Protein AF-A0A1V4J7F7-F1 (afdb_monomer_lite)

Structure (mmCIF, N/CA/C/O backbone):
data_AF-A0A1V4J7F7-F1
#
_entry.id   AF-A0A1V4J7F7-F1
#
loop_
_atom_site.group_PDB
_atom_site.id
_atom_site.type_symbol
_atom_site.label_atom_id
_atom_site.label_alt_id
_atom_site.label_comp_id
_atom_site.label_asym_id
_atom_site.label_entity_id
_atom_site.label_seq_id
_atom_site.pdbx_PDB_ins_code
_atom_site.Cartn_x
_atom_site.Cartn_y
_atom_site.Cartn_z
_atom_site.occupancy
_atom_site.B_iso_or_equiv
_atom_site.auth_seq_id
_atom_site.auth_comp_id
_atom_site.auth_asym_id
_atom_site.auth_atom_id
_atom_site.pdbx_PDB_model_num
ATOM 1 N N . MET A 1 1 ? -17.385 -3.209 25.968 1.00 53.00 1 MET A N 1
ATOM 2 C CA . MET A 1 1 ? -16.457 -2.944 24.840 1.00 53.00 1 MET A CA 1
ATOM 3 C C . MET A 1 1 ? -16.300 -4.096 23.829 1.00 53.00 1 MET A C 1
ATOM 5 O O . MET A 1 1 ? -15.814 -3.827 22.740 1.00 53.00 1 MET A O 1
ATOM 9 N N . MET A 1 2 ? -16.755 -5.338 24.084 1.00 58.56 2 MET A N 1
ATOM 10 C CA . MET A 1 2 ? -16.650 -6.445 23.099 1.00 58.56 2 MET A CA 1
ATOM 11 C C . MET A 1 2 ? -17.451 -6.242 21.793 1.00 58.56 2 MET A C 1
ATOM 13 O O . MET A 1 2 ? -17.117 -6.855 20.782 1.00 58.56 2 MET A O 1
ATOM 17 N N . GLY A 1 3 ? -18.472 -5.378 21.771 1.00 75.06 3 GLY A N 1
ATOM 18 C CA . GLY A 1 3 ? -19.342 -5.191 20.600 1.00 75.06 3 GLY A CA 1
ATOM 19 C C . GLY A 1 3 ? -18.644 -4.592 19.373 1.00 75.06 3 GLY A C 1
ATOM 20 O O . GLY A 1 3 ? -18.827 -5.098 18.270 1.00 75.06 3 GLY A O 1
ATOM 21 N N . LEU A 1 4 ? -17.793 -3.573 19.553 1.00 75.44 4 LEU A N 1
ATOM 22 C CA . LEU A 1 4 ? -17.134 -2.888 18.431 1.00 75.44 4 LEU A CA 1
ATOM 23 C C . LEU A 1 4 ? -16.102 -3.784 17.740 1.00 75.44 4 LEU A C 1
ATOM 25 O O . LEU A 1 4 ? -16.135 -3.930 16.524 1.00 75.44 4 LEU A O 1
ATOM 29 N N . ALA A 1 5 ? -15.220 -4.432 18.504 1.00 77.62 5 ALA A N 1
ATOM 30 C CA . ALA A 1 5 ? -14.227 -5.351 17.945 1.00 77.62 5 ALA A CA 1
ATOM 31 C C . ALA A 1 5 ? -14.888 -6.529 17.204 1.00 77.62 5 ALA A C 1
ATOM 33 O O . ALA A 1 5 ? -14.425 -6.938 16.139 1.00 77.62 5 ALA A O 1
ATOM 34 N N . THR A 1 6 ? -16.005 -7.038 17.733 1.00 82.31 6 THR A N 1
ATOM 35 C CA . THR A 1 6 ? -16.780 -8.111 17.093 1.00 82.31 6 THR A CA 1
ATOM 36 C C . THR A 1 6 ? -17.447 -7.629 15.803 1.00 82.31 6 THR A C 1
ATOM 38 O O . THR A 1 6 ? -17.416 -8.341 14.800 1.00 82.31 6 THR A O 1
ATOM 41 N N . GLU A 1 7 ? -17.979 -6.404 15.779 1.00 82.44 7 GLU A N 1
ATOM 42 C CA . GLU A 1 7 ? -18.573 -5.810 14.576 1.00 82.44 7 GLU A CA 1
ATOM 43 C C . GLU A 1 7 ? -17.525 -5.514 13.494 1.00 82.44 7 GLU A C 1
ATOM 45 O O . GLU A 1 7 ? -17.739 -5.839 12.325 1.00 82.44 7 GLU A O 1
ATOM 50 N N . LEU A 1 8 ? -16.360 -4.982 13.873 1.00 81.31 8 LEU A N 1
ATOM 51 C CA . LEU A 1 8 ? -15.231 -4.796 12.958 1.00 81.31 8 LEU A CA 1
ATOM 52 C C . LEU A 1 8 ? -14.786 -6.135 12.367 1.00 81.31 8 LEU A C 1
ATOM 54 O O . LEU A 1 8 ? -14.637 -6.254 11.152 1.00 81.31 8 LEU A O 1
ATOM 58 N N . ARG A 1 9 ? -14.663 -7.178 13.198 1.00 82.81 9 ARG A N 1
ATOM 59 C CA . ARG A 1 9 ? -14.323 -8.530 12.739 1.00 82.81 9 ARG A CA 1
ATOM 60 C C . ARG A 1 9 ? -15.380 -9.099 11.791 1.00 82.81 9 ARG A C 1
ATOM 62 O O . ARG A 1 9 ? -15.023 -9.710 10.786 1.00 82.81 9 ARG A O 1
ATOM 69 N N . ARG A 1 10 ? -16.669 -8.869 12.063 1.00 85.75 10 ARG A N 1
ATOM 70 C CA . ARG A 1 10 ? -17.777 -9.270 11.181 1.00 85.75 10 ARG A CA 1
ATOM 71 C C . ARG A 1 10 ? -17.683 -8.583 9.819 1.00 85.75 10 ARG A C 1
ATOM 73 O O . ARG A 1 10 ? -17.833 -9.247 8.798 1.00 85.75 10 ARG A O 1
ATOM 80 N N . ARG A 1 11 ? -17.409 -7.276 9.791 1.00 83.62 11 ARG A N 1
ATOM 81 C CA . ARG A 1 11 ? -17.262 -6.494 8.551 1.00 83.62 11 ARG A CA 1
ATOM 82 C C . ARG A 1 11 ? -16.020 -6.891 7.764 1.00 83.62 11 ARG A C 1
ATOM 84 O O . ARG A 1 11 ? -16.126 -7.120 6.565 1.00 83.62 11 ARG A O 1
ATOM 91 N N . MET A 1 12 ? -14.889 -7.091 8.438 1.00 83.19 12 MET A N 1
ATOM 92 C CA . MET A 1 12 ? -13.692 -7.666 7.819 1.00 83.19 12 MET A CA 1
ATOM 93 C C . MET A 1 12 ? -13.965 -9.056 7.231 1.00 83.19 12 MET A C 1
ATOM 95 O O . MET A 1 12 ? -13.460 -9.380 6.162 1.00 83.19 12 MET A O 1
ATOM 99 N N . GLY A 1 13 ? -14.804 -9.865 7.886 1.00 82.69 13 GLY A N 1
ATOM 100 C CA . GLY A 1 13 ? -15.218 -11.177 7.386 1.00 82.69 13 GLY A CA 1
ATOM 101 C C . GLY A 1 13 ? -16.012 -11.136 6.075 1.00 82.69 13 GLY A C 1
ATOM 102 O O . GLY A 1 13 ? -16.023 -12.131 5.357 1.00 82.69 13 GLY A O 1
ATOM 103 N N . ARG A 1 14 ? -16.636 -9.997 5.744 1.00 84.94 14 ARG A N 1
ATOM 104 C CA . ARG A 1 14 ? -17.361 -9.779 4.479 1.00 84.94 14 ARG A CA 1
ATOM 105 C C . ARG A 1 14 ? -16.461 -9.321 3.336 1.00 84.94 14 ARG A C 1
ATOM 107 O O . ARG A 1 14 ? -16.917 -9.286 2.198 1.00 84.94 14 ARG A O 1
ATOM 114 N N . VAL A 1 15 ? -15.215 -8.944 3.623 1.00 83.56 15 VAL A N 1
ATOM 115 C CA . VAL A 1 15 ? -14.260 -8.579 2.578 1.00 83.56 15 VAL A CA 1
ATOM 116 C C . VAL A 1 15 ? -13.953 -9.829 1.765 1.00 83.56 15 VAL A C 1
ATOM 118 O O . VAL A 1 15 ? -13.462 -10.828 2.299 1.00 83.56 15 VAL A O 1
ATOM 121 N N . ASP A 1 16 ? -14.228 -9.765 0.465 1.00 86.44 16 ASP A N 1
ATOM 122 C CA . ASP A 1 16 ? -13.858 -10.818 -0.470 1.00 86.44 16 ASP A CA 1
ATOM 123 C C . ASP A 1 16 ? -12.334 -10.830 -0.651 1.00 86.44 16 ASP A C 1
ATOM 125 O O . ASP A 1 16 ? -11.747 -10.143 -1.492 1.00 86.44 16 ASP A O 1
ATOM 129 N N . ARG A 1 17 ? -11.693 -11.641 0.192 1.00 86.19 17 ARG A N 1
ATOM 130 C CA . ARG A 1 17 ? -10.247 -11.859 0.201 1.00 86.19 17 ARG A CA 1
ATOM 131 C C . ARG A 1 17 ? -9.743 -12.410 -1.132 1.00 86.19 17 ARG A C 1
ATOM 133 O O . ARG A 1 17 ? -8.614 -12.110 -1.507 1.00 86.19 17 ARG A O 1
ATOM 140 N N . HIS A 1 18 ? -10.558 -13.186 -1.848 1.00 87.62 18 HIS A N 1
ATOM 141 C CA . HIS A 1 18 ? -10.165 -13.7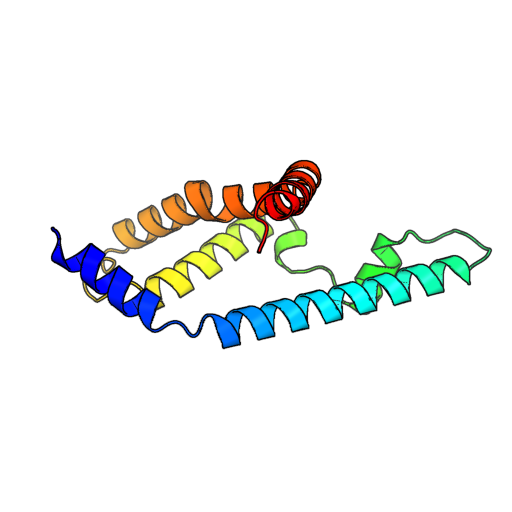81 -3.120 1.00 87.62 18 HIS A CA 1
ATOM 142 C C . HIS A 1 18 ? -10.153 -12.734 -4.236 1.00 87.62 18 HIS A C 1
ATOM 144 O O . HIS A 1 18 ? -9.163 -12.614 -4.958 1.00 87.62 18 HIS A O 1
ATOM 150 N N . SER A 1 19 ? -11.203 -11.915 -4.332 1.00 89.31 19 SER A N 1
ATOM 151 C CA . SER A 1 19 ? -11.255 -10.788 -5.272 1.00 89.31 19 SER A CA 1
ATOM 152 C C . SER A 1 19 ? -10.132 -9.782 -5.011 1.00 89.31 19 SER A C 1
ATOM 154 O O . SER A 1 19 ? -9.466 -9.342 -5.953 1.00 89.31 19 SER A O 1
ATOM 156 N N . LEU A 1 20 ? -9.850 -9.479 -3.738 1.00 85.69 20 LEU A N 1
ATOM 157 C CA . LEU A 1 20 ? -8.724 -8.625 -3.363 1.00 85.69 20 LEU A CA 1
ATOM 158 C C . LEU A 1 20 ? -7.385 -9.229 -3.807 1.00 85.69 20 LEU A C 1
ATOM 160 O O . LEU A 1 20 ? -6.611 -8.556 -4.485 1.00 85.69 20 LEU A O 1
ATOM 164 N N . ALA A 1 21 ? -7.130 -10.502 -3.488 1.00 87.75 21 ALA A N 1
ATOM 165 C CA . ALA A 1 21 ? -5.902 -11.186 -3.889 1.00 87.75 21 ALA A CA 1
ATOM 166 C C . ALA A 1 21 ? -5.734 -11.213 -5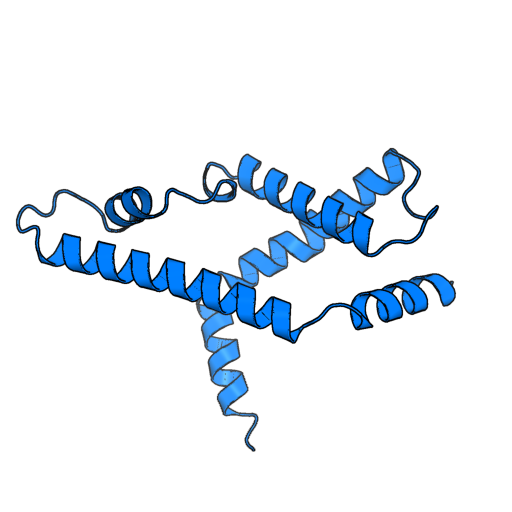.414 1.00 87.75 21 ALA A C 1
ATOM 168 O O . ALA A 1 21 ? -4.658 -10.908 -5.920 1.00 87.75 21 ALA A O 1
ATOM 169 N N . ARG A 1 22 ? -6.806 -11.500 -6.162 1.00 92.75 22 ARG A N 1
ATOM 170 C CA . ARG A 1 22 ? -6.786 -11.492 -7.629 1.00 92.75 22 ARG A CA 1
ATOM 171 C C . ARG A 1 22 ? -6.430 -10.114 -8.185 1.00 92.75 22 ARG A C 1
ATOM 173 O O . ARG A 1 22 ? -5.593 -10.024 -9.077 1.00 92.75 22 ARG A O 1
ATOM 180 N N . ARG A 1 23 ? -7.032 -9.042 -7.660 1.00 91.31 23 ARG A N 1
ATOM 181 C CA . ARG A 1 23 ? -6.722 -7.662 -8.075 1.00 91.31 23 ARG A CA 1
ATOM 182 C C . ARG A 1 23 ? -5.272 -7.291 -7.775 1.00 91.31 23 ARG A C 1
ATOM 184 O O . ARG A 1 23 ? -4.625 -6.691 -8.627 1.00 91.31 23 ARG A O 1
ATOM 191 N N . LEU A 1 24 ? -4.757 -7.688 -6.610 1.00 87.12 24 LEU A N 1
ATOM 192 C CA . LEU A 1 24 ? -3.353 -7.477 -6.249 1.00 87.12 24 LEU A CA 1
ATOM 193 C C . LEU A 1 24 ? -2.409 -8.227 -7.195 1.00 87.12 24 LEU A C 1
ATOM 195 O O . LEU A 1 24 ? -1.452 -7.638 -7.682 1.00 87.12 24 LEU A O 1
ATOM 199 N N . LEU A 1 25 ? -2.699 -9.490 -7.514 1.00 89.69 25 LEU A N 1
ATOM 200 C CA . LEU A 1 25 ? -1.895 -10.275 -8.456 1.00 89.69 25 LEU A CA 1
ATOM 201 C C . LEU A 1 25 ? -1.891 -9.669 -9.861 1.00 89.69 25 LEU A C 1
ATOM 203 O O . LEU A 1 25 ? -0.836 -9.609 -10.485 1.00 89.69 25 LEU A O 1
ATOM 207 N N . LEU A 1 26 ? -3.040 -9.188 -10.344 1.00 93.81 26 LEU A N 1
ATOM 208 C CA . LEU A 1 26 ? -3.122 -8.491 -11.630 1.00 93.81 26 LEU A CA 1
ATOM 209 C C . LEU A 1 26 ? -2.266 -7.220 -11.626 1.00 93.81 26 LEU A C 1
ATOM 211 O O . LEU A 1 26 ? -1.487 -7.012 -12.552 1.00 93.81 26 LEU A O 1
ATOM 215 N N . LEU A 1 27 ? -2.358 -6.407 -10.569 1.00 89.38 27 LEU A N 1
ATOM 216 C CA . LEU A 1 27 ? -1.548 -5.197 -10.427 1.00 89.38 27 LEU A CA 1
ATOM 217 C C . LEU A 1 27 ? -0.045 -5.521 -10.410 1.00 89.38 27 LEU A C 1
ATOM 219 O O . LEU A 1 27 ? 0.723 -4.918 -11.158 1.00 89.38 27 LEU A O 1
ATOM 223 N N . CYS A 1 28 ? 0.375 -6.512 -9.617 1.00 87.56 28 CYS A N 1
ATOM 224 C CA . CYS A 1 28 ? 1.763 -6.975 -9.596 1.00 87.56 28 CYS A CA 1
ATOM 225 C C . CYS A 1 28 ? 2.213 -7.510 -10.962 1.00 87.56 28 CYS A C 1
ATOM 227 O O . CYS A 1 28 ? 3.332 -7.232 -11.384 1.00 87.56 28 CYS A O 1
ATOM 229 N N . GLY A 1 29 ? 1.344 -8.236 -11.670 1.00 91.44 29 GLY A N 1
ATOM 230 C CA . GLY A 1 29 ? 1.606 -8.738 -13.017 1.00 91.44 29 GLY A CA 1
ATOM 231 C C . GLY A 1 29 ? 1.854 -7.613 -14.021 1.00 91.44 29 GLY A C 1
ATOM 232 O O . GLY A 1 29 ? 2.825 -7.673 -14.771 1.00 91.44 29 GLY A O 1
ATOM 233 N N . HIS A 1 30 ? 1.046 -6.549 -13.981 1.00 90.25 30 HIS A N 1
ATOM 234 C CA . HIS A 1 30 ? 1.264 -5.360 -14.808 1.00 90.25 30 HIS A CA 1
ATOM 235 C C . HIS A 1 30 ? 2.610 -4.691 -14.508 1.00 90.25 30 HIS A C 1
ATOM 237 O O . HIS A 1 30 ? 3.365 -4.397 -15.432 1.00 90.25 30 HIS A O 1
ATOM 243 N N . HIS A 1 31 ? 2.955 -4.501 -13.231 1.00 90.06 31 HIS A N 1
ATOM 244 C CA . HIS A 1 31 ? 4.251 -3.927 -12.856 1.00 90.06 31 HIS A CA 1
ATOM 245 C C . HIS A 1 31 ? 5.433 -4.798 -13.295 1.00 90.06 31 HIS A C 1
ATOM 247 O O . HIS A 1 31 ? 6.426 -4.275 -13.802 1.00 90.06 31 HIS A O 1
ATOM 253 N N . LEU A 1 32 ? 5.318 -6.121 -13.153 1.00 90.31 32 LEU A N 1
ATOM 254 C CA . LEU A 1 32 ? 6.331 -7.062 -13.622 1.00 90.31 32 LEU A CA 1
ATOM 255 C C . LEU A 1 32 ? 6.504 -6.978 -15.141 1.00 90.31 32 LEU A C 1
ATOM 257 O O . LEU A 1 32 ? 7.630 -6.918 -15.624 1.00 90.31 32 LEU A O 1
ATOM 261 N N . GLN A 1 33 ? 5.407 -6.928 -15.895 1.00 93.31 33 GLN A N 1
ATOM 262 C CA . GLN A 1 33 ? 5.459 -6.803 -17.348 1.00 93.31 33 GLN A CA 1
ATOM 263 C C . GLN A 1 33 ? 6.153 -5.503 -17.776 1.00 93.31 33 GLN A C 1
ATOM 265 O O . GLN A 1 33 ? 7.068 -5.546 -18.597 1.00 93.31 33 GLN A O 1
ATOM 270 N N . SER A 1 34 ? 5.788 -4.369 -17.174 1.00 91.12 34 SER A N 1
ATOM 271 C CA . SER A 1 34 ? 6.447 -3.084 -17.434 1.00 91.12 34 SER A CA 1
ATOM 272 C C . SER A 1 34 ? 7.939 -3.112 -17.092 1.00 91.12 34 SER A C 1
ATOM 274 O O . SER A 1 34 ? 8.755 -2.538 -17.811 1.00 91.12 34 SER A O 1
ATOM 276 N N . TYR A 1 35 ? 8.321 -3.795 -16.010 1.00 89.69 35 TYR A N 1
ATOM 277 C CA . TYR A 1 35 ? 9.722 -3.985 -15.633 1.00 89.69 35 TYR A CA 1
ATOM 278 C C . TYR A 1 35 ? 10.494 -4.808 -16.672 1.00 89.69 35 TYR A C 1
ATOM 280 O O . TYR A 1 35 ? 11.592 -4.419 -17.072 1.00 89.69 35 TYR A O 1
ATOM 288 N N . LEU A 1 36 ? 9.922 -5.923 -17.136 1.00 92.12 36 LEU A N 1
ATOM 289 C CA . LEU A 1 36 ? 10.545 -6.777 -18.149 1.00 92.12 36 LEU A CA 1
ATOM 290 C C . LEU A 1 36 ? 10.743 -6.018 -19.467 1.00 92.12 36 LEU A C 1
ATOM 292 O O . LEU A 1 36 ? 11.842 -6.046 -20.016 1.00 92.12 36 LEU A O 1
ATOM 296 N N . GLN A 1 37 ? 9.735 -5.259 -19.901 1.00 92.00 37 GLN A N 1
ATOM 297 C CA . GLN A 1 37 ? 9.817 -4.404 -21.089 1.00 92.00 37 GLN A CA 1
ATOM 298 C C . GLN A 1 37 ? 10.894 -3.320 -20.955 1.00 92.00 37 GLN A C 1
ATOM 300 O O . GLN A 1 37 ? 11.668 -3.097 -21.885 1.00 92.00 37 GLN A O 1
ATOM 305 N N . ALA A 1 38 ? 10.991 -2.666 -19.793 1.00 90.62 38 ALA A N 1
ATOM 306 C CA . ALA A 1 38 ? 12.044 -1.685 -19.532 1.00 90.62 38 ALA A CA 1
ATOM 307 C C . ALA A 1 38 ? 13.446 -2.320 -19.580 1.00 90.62 38 ALA A C 1
ATOM 309 O O . ALA A 1 38 ? 14.390 -1.712 -20.081 1.00 90.62 38 ALA A O 1
ATOM 310 N N . ARG A 1 39 ? 13.585 -3.558 -19.090 1.00 90.00 39 ARG A N 1
ATOM 311 C CA . ARG A 1 39 ? 14.847 -4.305 -19.111 1.00 90.00 39 ARG A CA 1
ATOM 312 C C . ARG A 1 39 ? 15.249 -4.733 -20.524 1.00 90.00 39 ARG A C 1
ATOM 314 O O . ARG A 1 39 ? 16.423 -4.634 -20.868 1.00 90.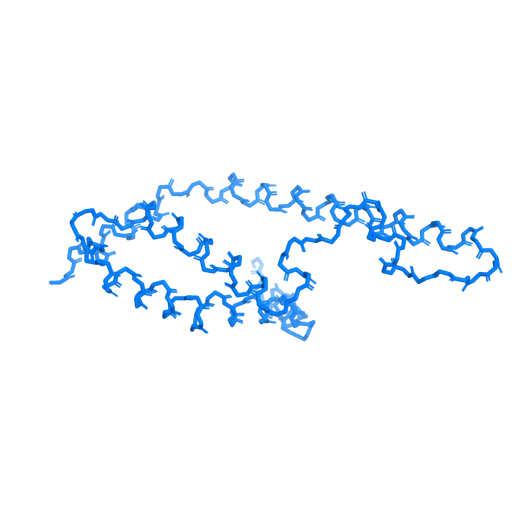00 39 ARG A O 1
ATOM 321 N N . GLU A 1 40 ? 14.298 -5.179 -21.339 1.00 90.81 40 GLU A N 1
ATOM 322 C CA . GLU A 1 40 ? 14.531 -5.511 -22.752 1.00 90.81 40 GLU A CA 1
ATOM 323 C C . GLU A 1 40 ? 14.952 -4.276 -23.556 1.00 90.81 40 GLU A C 1
ATOM 325 O O . GLU A 1 40 ? 15.933 -4.331 -24.296 1.00 90.81 40 GLU A O 1
ATOM 330 N N . ALA A 1 41 ? 14.277 -3.140 -23.348 1.00 87.19 41 ALA A N 1
ATOM 331 C CA . ALA A 1 41 ? 14.616 -1.877 -24.001 1.00 87.19 41 ALA A CA 1
ATOM 332 C C . ALA A 1 41 ? 16.041 -1.402 -23.671 1.00 87.19 41 ALA A C 1
ATOM 334 O O . ALA A 1 41 ? 16.733 -0.891 -24.548 1.00 87.19 41 ALA A O 1
ATOM 335 N N . LEU A 1 42 ? 16.502 -1.611 -22.434 1.00 87.31 42 LEU A N 1
ATOM 336 C CA . LEU A 1 42 ? 17.885 -1.323 -22.048 1.00 87.31 42 LEU A CA 1
ATOM 337 C C . LEU A 1 42 ? 18.901 -2.267 -22.690 1.00 87.31 42 LEU A C 1
ATOM 339 O O . LEU A 1 42 ? 19.970 -1.820 -23.087 1.00 87.31 42 LEU A O 1
ATOM 343 N N . GLY A 1 43 ? 18.583 -3.560 -22.794 1.00 82.44 43 GLY A N 1
ATOM 344 C CA . GLY A 1 43 ? 19.455 -4.529 -23.463 1.00 82.44 43 GLY A CA 1
ATOM 345 C C . GLY A 1 43 ? 19.616 -4.2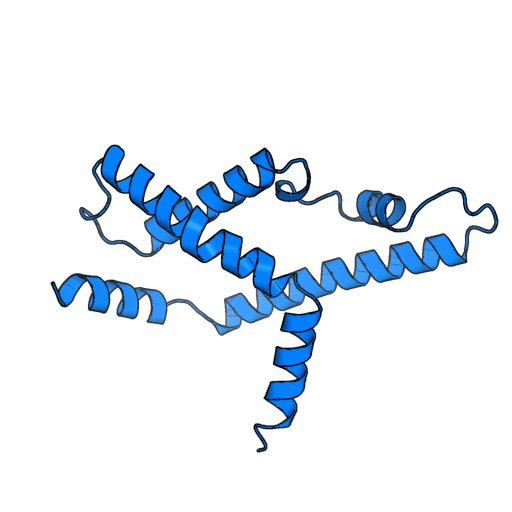54 -24.962 1.00 82.44 43 GLY A C 1
ATOM 346 O O . GLY A 1 43 ? 20.646 -4.593 -25.539 1.00 82.44 43 GLY A O 1
ATOM 347 N N . ALA A 1 44 ? 18.620 -3.613 -25.579 1.00 80.06 44 ALA A N 1
ATOM 348 C CA . ALA A 1 44 ? 18.624 -3.224 -26.985 1.00 80.06 44 ALA A CA 1
ATOM 349 C C . ALA A 1 44 ? 19.278 -1.853 -27.264 1.00 80.06 44 ALA A C 1
ATOM 351 O O . ALA A 1 44 ? 19.486 -1.528 -28.434 1.00 80.06 44 ALA A O 1
ATOM 352 N N . ASP A 1 45 ? 19.603 -1.051 -26.238 1.00 76.00 45 ASP A N 1
ATOM 353 C CA . ASP A 1 45 ? 20.256 0.257 -26.394 1.00 76.00 45 ASP A CA 1
ATOM 354 C C . ASP A 1 45 ? 21.773 0.175 -26.105 1.00 76.00 45 ASP A C 1
ATOM 356 O O . ASP A 1 45 ? 22.199 0.253 -24.949 1.00 76.00 45 ASP A O 1
ATOM 360 N N . PRO A 1 46 ? 22.631 0.077 -27.138 1.00 61.47 46 PRO A N 1
ATOM 361 C CA . PRO A 1 46 ? 24.081 -0.023 -26.969 1.00 61.47 46 PRO A CA 1
ATOM 362 C C . PRO A 1 46 ? 24.736 1.267 -26.446 1.00 61.47 46 PRO A C 1
ATOM 364 O O . PRO A 1 46 ? 25.925 1.254 -26.132 1.00 61.47 46 PRO A O 1
ATOM 367 N N . LYS A 1 47 ? 24.006 2.393 -26.361 1.00 67.50 47 LYS A N 1
ATOM 368 C CA . LYS A 1 47 ? 24.551 3.688 -25.917 1.00 67.50 47 LYS A CA 1
ATOM 369 C C . LYS A 1 47 ? 24.500 3.889 -24.399 1.00 67.50 47 LYS A C 1
ATOM 371 O O . LYS A 1 47 ? 25.076 4.860 -23.918 1.00 67.50 47 LYS A O 1
ATOM 376 N N . GLY A 1 48 ? 23.829 3.004 -23.652 1.00 66.75 48 GLY A N 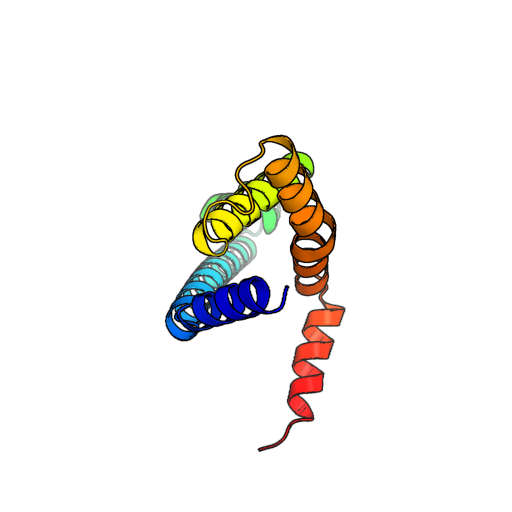1
ATOM 377 C CA . GLY A 1 48 ? 23.905 2.914 -22.184 1.00 66.75 48 GLY A CA 1
ATOM 378 C C . GLY A 1 48 ? 23.505 4.173 -21.402 1.00 66.75 48 GLY A C 1
ATOM 379 O O . GLY A 1 48 ? 23.833 4.294 -20.226 1.00 66.75 48 GLY A O 1
ATOM 380 N N . ASN A 1 49 ? 22.820 5.131 -22.031 1.00 73.00 49 ASN A N 1
ATOM 381 C CA . ASN A 1 49 ? 22.651 6.471 -21.460 1.00 73.00 49 ASN A CA 1
ATOM 382 C C . ASN A 1 49 ? 21.426 6.599 -20.538 1.00 73.00 49 ASN A C 1
ATOM 384 O O . ASN A 1 49 ? 21.165 7.669 -19.990 1.00 73.00 49 ASN A O 1
ATOM 388 N N . ARG A 1 50 ? 20.630 5.533 -20.396 1.00 80.00 50 ARG A N 1
ATOM 389 C CA . ARG A 1 50 ? 19.403 5.530 -19.594 1.00 80.00 50 ARG A CA 1
ATOM 390 C C . ARG A 1 50 ? 19.441 4.455 -18.528 1.00 80.00 50 ARG A C 1
ATOM 392 O O . ARG A 1 50 ? 19.947 3.360 -18.741 1.00 80.00 50 ARG A O 1
ATOM 399 N N . THR A 1 51 ? 18.877 4.776 -17.371 1.00 87.81 51 THR A N 1
ATOM 400 C CA . THR A 1 51 ? 18.745 3.827 -16.265 1.00 87.81 51 THR A CA 1
ATOM 401 C C . THR A 1 51 ? 17.435 3.051 -16.368 1.00 87.81 51 THR A C 1
ATOM 403 O O . THR A 1 51 ? 16.446 3.522 -16.935 1.00 87.81 51 THR A O 1
ATOM 406 N N . LEU A 1 52 ? 17.395 1.870 -15.750 1.00 86.75 52 LEU A N 1
ATOM 407 C CA . LEU A 1 52 ? 16.195 1.023 -15.703 1.00 86.75 52 LEU A CA 1
ATOM 408 C C . LEU A 1 52 ? 15.000 1.757 -15.102 1.00 86.75 52 LEU A C 1
ATOM 410 O O . LEU A 1 52 ? 13.877 1.624 -15.579 1.00 86.75 52 LEU A O 1
ATOM 414 N N . TRP A 1 53 ? 15.257 2.587 -14.092 1.00 84.31 53 TRP A N 1
ATOM 415 C CA . TRP A 1 53 ? 14.237 3.413 -13.468 1.00 84.31 53 TRP A CA 1
ATOM 416 C C . TRP A 1 53 ? 13.617 4.427 -14.437 1.00 84.31 53 TRP A C 1
ATOM 418 O O . TRP A 1 53 ? 12.405 4.632 -14.398 1.00 84.31 53 TRP A O 1
ATOM 428 N N . GLN A 1 54 ? 14.409 5.044 -15.319 1.00 87.50 54 GLN A N 1
ATOM 429 C CA . GLN A 1 54 ? 13.910 6.015 -16.299 1.00 87.50 54 GLN A CA 1
ATOM 430 C C . GLN A 1 54 ? 13.023 5.345 -17.352 1.00 87.50 54 GLN A C 1
ATOM 432 O O . GLN A 1 54 ? 11.936 5.843 -17.646 1.00 87.50 54 GLN A O 1
ATOM 437 N N . GLU A 1 55 ? 13.451 4.197 -17.880 1.00 88.31 55 GLU A N 1
ATOM 438 C CA . GLU A 1 55 ? 12.669 3.431 -18.858 1.00 88.31 55 GLU A CA 1
ATOM 439 C C . GLU A 1 55 ? 11.377 2.882 -18.236 1.00 88.31 55 GLU A C 1
ATOM 441 O O . GLU A 1 55 ? 10.296 3.042 -18.804 1.00 88.31 55 GLU A O 1
ATOM 446 N N . TYR A 1 56 ? 11.453 2.342 -17.018 1.00 88.69 56 TYR A N 1
ATOM 447 C CA . TYR A 1 56 ? 10.279 1.884 -16.274 1.00 88.69 56 TYR A CA 1
ATOM 448 C C . TYR A 1 56 ? 9.297 3.027 -15.970 1.00 88.69 56 TYR A C 1
ATOM 450 O O . TYR A 1 56 ? 8.090 2.903 -16.204 1.00 88.69 56 TYR A O 1
ATOM 458 N N . SER A 1 57 ? 9.811 4.173 -15.510 1.00 86.69 57 SER A N 1
ATOM 459 C CA . SER A 1 57 ? 9.001 5.361 -15.212 1.00 86.69 57 SER A CA 1
ATOM 460 C C . SER A 1 57 ? 8.308 5.918 -16.453 1.00 86.69 57 SER A C 1
ATOM 462 O O . SER A 1 57 ? 7.214 6.463 -16.331 1.00 86.69 57 SER A O 1
ATOM 464 N N . ARG A 1 58 ? 8.894 5.759 -17.647 1.00 86.19 58 ARG A N 1
ATOM 465 C CA . ARG A 1 58 ? 8.247 6.145 -18.908 1.00 86.19 58 ARG A CA 1
ATOM 466 C C . ARG A 1 58 ? 7.039 5.265 -19.234 1.00 86.19 58 ARG A C 1
ATOM 468 O O . ARG A 1 58 ? 6.061 5.775 -19.767 1.00 86.19 58 ARG A O 1
ATOM 475 N N . LEU A 1 59 ? 7.108 3.966 -18.939 1.00 86.56 59 LEU A N 1
ATOM 476 C CA . LEU A 1 59 ? 6.063 3.003 -19.302 1.00 86.56 59 LEU A CA 1
ATOM 477 C C . LEU A 1 59 ? 4.838 3.079 -18.386 1.00 86.56 59 LEU A C 1
ATOM 479 O O . LEU A 1 59 ? 3.713 3.032 -18.867 1.00 86.56 59 LEU A O 1
ATOM 483 N N . THR A 1 60 ? 5.046 3.160 -17.069 1.00 82.12 60 THR A N 1
ATOM 484 C CA . THR A 1 60 ? 3.945 3.069 -16.083 1.00 82.12 60 THR A CA 1
ATOM 485 C C . THR A 1 60 ? 3.686 4.383 -15.341 1.00 82.12 60 THR A C 1
ATOM 487 O O . THR A 1 60 ? 2.632 4.549 -14.733 1.00 82.12 60 THR A O 1
ATOM 490 N N . GLY A 1 61 ? 4.612 5.345 -15.409 1.00 82.00 61 GLY A N 1
ATOM 491 C CA . GLY A 1 61 ? 4.613 6.510 -14.527 1.00 82.00 61 GLY A CA 1
ATOM 492 C C . GLY A 1 61 ? 4.953 6.122 -13.077 1.00 82.00 61 GLY A C 1
ATOM 493 O O . GLY A 1 61 ? 4.602 5.033 -12.616 1.00 82.00 61 GLY A O 1
ATOM 494 N N . PRO A 1 62 ? 5.650 6.978 -12.311 1.00 82.12 62 PRO A N 1
ATOM 495 C CA . PRO A 1 62 ? 5.874 6.706 -10.898 1.00 82.12 62 PRO A CA 1
ATOM 496 C C . PRO A 1 62 ? 4.547 6.780 -10.135 1.00 82.12 62 PRO A C 1
ATOM 498 O O . PRO A 1 62 ? 3.767 7.722 -10.307 1.00 82.12 62 PRO A O 1
ATOM 501 N N . HIS A 1 63 ? 4.306 5.803 -9.257 1.00 84.12 63 HIS A N 1
ATOM 502 C CA . HIS A 1 63 ? 3.148 5.810 -8.364 1.00 84.12 63 HIS A CA 1
ATOM 503 C C . HIS A 1 63 ? 3.111 7.125 -7.552 1.00 84.12 63 HIS A C 1
ATOM 505 O O . HIS A 1 63 ? 4.173 7.575 -7.113 1.00 84.12 63 HIS A O 1
ATOM 511 N N . PRO A 1 64 ? 1.937 7.742 -7.295 1.00 87.50 64 PRO A N 1
ATOM 512 C CA . PRO A 1 64 ? 1.852 9.029 -6.595 1.00 87.50 64 PRO A CA 1
ATOM 513 C C . PRO A 1 64 ? 2.601 9.067 -5.256 1.00 87.50 64 PRO A C 1
ATOM 515 O O . PRO A 1 64 ? 3.246 10.065 -4.946 1.00 87.50 64 PRO A O 1
ATOM 518 N N . ALA A 1 65 ? 2.584 7.958 -4.510 1.00 89.12 65 ALA A N 1
ATOM 519 C CA . ALA A 1 65 ? 3.309 7.807 -3.246 1.00 89.12 65 ALA A CA 1
ATOM 520 C C . ALA A 1 65 ? 4.845 7.874 -3.387 1.00 89.12 65 ALA A C 1
ATOM 522 O O . ALA A 1 65 ? 5.522 8.218 -2.431 1.00 89.12 65 ALA A O 1
ATOM 523 N N . LEU A 1 66 ? 5.405 7.582 -4.566 1.00 86.56 66 LEU A N 1
ATOM 524 C CA . LEU A 1 66 ? 6.855 7.582 -4.806 1.00 86.56 66 LEU A CA 1
ATOM 525 C C . LEU A 1 66 ? 7.405 8.963 -5.197 1.00 86.56 66 LEU A C 1
ATOM 527 O O . LEU A 1 66 ? 8.602 9.103 -5.426 1.00 86.56 66 LEU A O 1
ATOM 531 N N . ARG A 1 67 ? 6.551 9.990 -5.305 1.00 87.88 67 ARG A N 1
ATOM 532 C CA . ARG A 1 67 ? 6.974 11.341 -5.710 1.00 87.88 67 ARG A CA 1
ATOM 533 C C . ARG A 1 67 ? 7.786 12.065 -4.636 1.00 87.88 67 ARG A C 1
ATOM 535 O O . ARG A 1 67 ? 8.683 12.831 -4.970 1.00 87.88 67 ARG A O 1
ATOM 542 N N . SER A 1 68 ? 7.453 11.858 -3.366 1.00 92.31 68 SER A N 1
ATOM 543 C CA . SER A 1 68 ? 8.155 12.432 -2.217 1.00 92.31 68 SER A CA 1
ATOM 544 C C . SER A 1 68 ? 7.768 11.688 -0.934 1.00 92.31 68 SER A C 1
ATOM 546 O O . SER A 1 68 ? 6.678 11.113 -0.876 1.00 92.31 68 SER A O 1
ATOM 548 N N . PRO A 1 69 ? 8.577 11.767 0.139 1.00 91.69 69 PRO A N 1
ATOM 549 C CA . PRO A 1 69 ? 8.199 11.206 1.439 1.00 91.69 69 PRO A CA 1
ATOM 550 C C . PRO A 1 69 ? 6.873 11.772 1.972 1.00 91.69 69 PRO A C 1
ATOM 552 O O . PRO A 1 69 ? 6.079 11.073 2.594 1.00 91.69 69 PRO A O 1
ATOM 555 N N . THR A 1 70 ? 6.585 13.044 1.688 1.00 94.25 70 THR A N 1
ATOM 556 C CA . THR A 1 70 ? 5.306 13.670 2.050 1.00 94.25 70 THR A CA 1
ATOM 557 C C . THR A 1 70 ? 4.130 13.103 1.254 1.00 94.25 70 THR A C 1
ATOM 559 O O . THR A 1 70 ? 3.041 12.943 1.812 1.00 94.25 70 THR A O 1
ATOM 562 N N . ALA A 1 71 ? 4.333 12.768 -0.024 1.00 93.62 71 ALA A N 1
ATOM 563 C CA . ALA A 1 71 ? 3.318 12.140 -0.864 1.00 93.62 71 ALA A CA 1
ATOM 564 C C . ALA A 1 71 ? 3.044 10.694 -0.431 1.00 93.62 71 ALA A C 1
ATOM 566 O O . ALA A 1 71 ? 1.886 10.281 -0.430 1.00 93.62 71 ALA A O 1
ATOM 567 N N . GLU A 1 72 ? 4.072 9.957 -0.002 1.00 93.81 72 GLU A N 1
ATOM 568 C CA . GLU A 1 72 ? 3.932 8.612 0.568 1.00 93.81 72 GLU A CA 1
ATOM 569 C C . GLU A 1 72 ? 3.012 8.624 1.791 1.00 93.81 72 GLU A C 1
ATOM 571 O O . GLU A 1 72 ? 1.999 7.923 1.825 1.00 93.81 72 GLU A O 1
ATOM 576 N N . VAL A 1 73 ? 3.320 9.484 2.767 1.00 95.00 73 VAL A N 1
ATOM 577 C CA . VAL A 1 73 ? 2.528 9.605 3.997 1.00 95.00 73 VAL A CA 1
ATOM 578 C C . VAL A 1 73 ? 1.104 10.066 3.686 1.00 95.00 73 VAL A C 1
ATOM 580 O O . VAL A 1 73 ? 0.149 9.516 4.227 1.00 95.00 73 VAL A O 1
ATOM 583 N N . SER A 1 74 ? 0.937 11.045 2.794 1.00 94.94 74 SER A N 1
ATOM 584 C CA . SER A 1 74 ? -0.391 11.553 2.421 1.00 94.94 74 SER A CA 1
ATOM 585 C C . SER A 1 74 ? -1.245 10.485 1.735 1.00 94.94 74 SER A C 1
ATOM 587 O O . SER A 1 74 ? -2.428 10.356 2.042 1.00 94.94 74 SER A O 1
ATOM 589 N N . TYR A 1 75 ? -0.646 9.680 0.855 1.00 94.62 75 TYR A N 1
ATOM 590 C CA . TYR A 1 75 ? -1.330 8.559 0.216 1.00 94.62 75 TYR A CA 1
ATOM 591 C C . TYR A 1 75 ? -1.724 7.486 1.239 1.00 94.62 75 TYR A C 1
ATOM 593 O O . TYR A 1 75 ? -2.852 6.996 1.222 1.00 94.62 75 TYR A O 1
ATOM 601 N N . ALA A 1 76 ? -0.824 7.156 2.170 1.00 94.19 76 ALA A N 1
ATOM 602 C CA . ALA A 1 76 ? -1.098 6.196 3.234 1.00 94.19 76 ALA A CA 1
ATOM 603 C C . ALA A 1 76 ? -2.242 6.664 4.154 1.00 94.19 76 ALA A C 1
ATOM 605 O O . ALA A 1 76 ? -3.131 5.871 4.460 1.00 94.19 76 ALA A O 1
ATOM 606 N N . ARG A 1 77 ? -2.279 7.954 4.524 1.00 94.94 77 ARG A N 1
ATOM 607 C CA . ARG A 1 77 ? -3.389 8.552 5.291 1.00 94.94 77 ARG A CA 1
ATOM 608 C C . ARG A 1 77 ? -4.721 8.408 4.570 1.00 94.94 77 ARG A C 1
ATOM 610 O O . ARG A 1 77 ? -5.678 7.934 5.173 1.00 94.94 77 ARG A O 1
ATOM 617 N N . ALA A 1 78 ? -4.766 8.764 3.286 1.00 94.44 78 ALA A N 1
ATOM 618 C CA . ALA A 1 78 ? -5.977 8.644 2.478 1.00 94.44 78 ALA A CA 1
ATOM 619 C C . ALA A 1 78 ? -6.463 7.185 2.403 1.00 94.44 78 ALA A C 1
ATOM 621 O O . ALA A 1 78 ? -7.648 6.914 2.573 1.00 94.44 78 ALA A O 1
ATOM 622 N N . ALA A 1 79 ? -5.547 6.225 2.236 1.00 92.56 79 ALA A N 1
ATOM 623 C CA . ALA A 1 79 ? -5.889 4.804 2.230 1.00 92.56 79 ALA A CA 1
ATOM 624 C C . ALA A 1 79 ? -6.45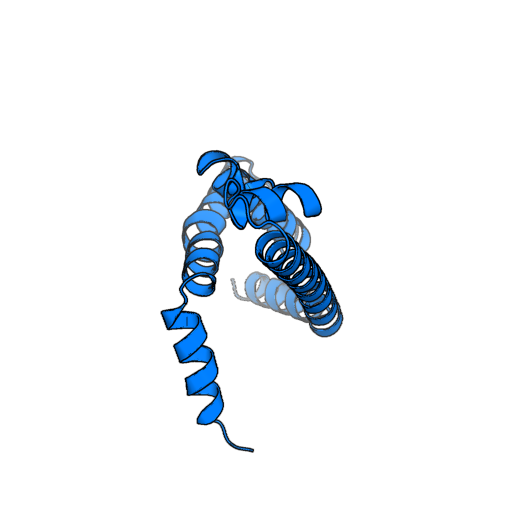9 4.323 3.578 1.00 92.56 79 ALA A C 1
ATOM 626 O O . ALA A 1 79 ? -7.428 3.562 3.607 1.00 92.56 79 ALA A O 1
ATOM 627 N N . VAL A 1 80 ? -5.879 4.765 4.700 1.00 93.31 80 VAL A N 1
ATOM 628 C CA . VAL A 1 80 ? -6.388 4.454 6.045 1.00 93.31 80 VAL A CA 1
ATOM 629 C C . VAL A 1 80 ? -7.754 5.087 6.275 1.00 93.31 80 VAL A C 1
ATOM 631 O O . VAL A 1 80 ? -8.631 4.446 6.847 1.00 93.31 80 VAL A O 1
ATOM 634 N N . GLU A 1 81 ? -7.951 6.322 5.832 1.00 91.44 81 GLU A N 1
ATOM 635 C CA . GLU A 1 81 ? -9.216 7.033 5.973 1.00 91.44 81 GLU A CA 1
ATOM 636 C C . GLU A 1 81 ? -10.362 6.314 5.246 1.00 91.44 81 GLU A C 1
ATOM 638 O O . GLU A 1 81 ? -11.394 6.038 5.862 1.00 91.44 81 GLU A O 1
ATOM 643 N N . GLU A 1 82 ? -10.143 5.905 3.994 1.00 89.50 82 GLU A N 1
ATOM 644 C CA . GLU A 1 82 ? -11.089 5.086 3.222 1.00 89.50 82 GLU A CA 1
ATOM 645 C C . GLU A 1 82 ? -11.373 3.736 3.902 1.00 89.50 82 GLU A C 1
ATOM 647 O O . GLU A 1 82 ? -12.524 3.305 4.035 1.00 89.50 82 GLU A O 1
ATOM 652 N N . LEU A 1 83 ? -10.328 3.070 4.407 1.00 86.50 83 LEU A N 1
ATOM 653 C CA . LEU A 1 83 ? -10.469 1.795 5.110 1.00 86.50 83 LEU A CA 1
ATOM 654 C C . LEU A 1 83 ? -11.301 1.942 6.392 1.00 86.50 83 LEU A C 1
ATOM 656 O O . LEU A 1 83 ? -12.181 1.122 6.662 1.00 86.50 83 LEU A O 1
ATOM 660 N N . LEU A 1 84 ? -11.038 2.980 7.188 1.00 86.06 84 LEU A N 1
ATOM 661 C CA . LEU A 1 84 ? -11.768 3.249 8.423 1.00 86.06 84 LEU A CA 1
ATOM 662 C C . LEU A 1 84 ? -13.220 3.638 8.143 1.00 86.06 84 LEU A C 1
ATOM 664 O O . LEU A 1 84 ? -14.099 3.202 8.885 1.00 86.06 84 LEU A O 1
ATOM 668 N N . GLN A 1 85 ? -13.491 4.378 7.067 1.00 84.44 85 GLN A N 1
ATOM 669 C CA . GLN A 1 85 ? -14.852 4.706 6.645 1.00 84.44 85 GLN A CA 1
ATOM 670 C C . GLN A 1 85 ? -15.659 3.452 6.275 1.00 84.44 85 GLN A C 1
ATOM 672 O O . GLN A 1 85 ? -16.833 3.345 6.631 1.00 84.44 85 GLN A O 1
ATOM 677 N N . ALA A 1 86 ? -15.038 2.477 5.607 1.00 81.56 86 ALA A N 1
ATOM 678 C CA . ALA A 1 86 ? -15.696 1.216 5.273 1.00 81.56 86 ALA A CA 1
ATOM 679 C C . ALA A 1 86 ? -15.871 0.291 6.495 1.00 81.56 86 ALA A C 1
ATOM 681 O O . ALA A 1 86 ? -16.897 -0.382 6.643 1.00 81.56 86 ALA A O 1
ATOM 682 N N . LEU A 1 87 ? -14.870 0.228 7.378 1.00 78.88 87 LEU A N 1
ATOM 683 C CA . LEU A 1 87 ? -14.861 -0.714 8.497 1.00 78.88 87 LEU A CA 1
ATOM 684 C C . LEU A 1 87 ? -15.643 -0.208 9.709 1.00 78.88 87 LEU A C 1
ATOM 686 O O . LEU A 1 87 ? -16.411 -0.976 10.291 1.00 78.88 87 LEU A O 1
ATOM 690 N N . VAL A 1 88 ? -15.484 1.052 10.108 1.00 80.00 88 VAL A N 1
ATOM 691 C CA . VAL A 1 88 ? -15.962 1.521 11.411 1.00 80.00 88 VAL A CA 1
ATOM 692 C C . VAL A 1 88 ? -17.426 1.974 11.345 1.00 80.00 88 VAL A C 1
ATOM 694 O O . VAL A 1 88 ? -17.774 2.845 10.551 1.00 80.00 88 VAL A O 1
ATOM 697 N N . PRO A 1 89 ? -18.324 1.400 12.169 1.00 71.62 89 PRO A N 1
ATOM 698 C CA . PRO A 1 89 ? -19.704 1.860 12.257 1.00 71.62 89 PRO A CA 1
ATOM 699 C C . PRO A 1 89 ? -19.804 3.250 12.894 1.00 71.62 89 PRO A C 1
ATOM 701 O O . PRO A 1 89 ? -19.138 3.550 13.890 1.00 71.62 89 PRO A O 1
ATOM 704 N N . TRP A 1 90 ? -20.742 4.047 12.390 1.00 66.06 90 TRP A N 1
ATOM 705 C CA . TRP A 1 90 ? -21.250 5.235 13.076 1.00 66.06 90 TRP A CA 1
ATOM 706 C C . TRP A 1 90 ? -21.649 4.896 14.530 1.00 66.06 90 TRP A C 1
ATOM 708 O O . TRP A 1 90 ? -22.204 3.810 14.738 1.00 66.06 90 TRP A O 1
ATOM 718 N N . PRO A 1 91 ? -21.377 5.736 15.555 1.00 70.12 91 PRO A N 1
ATOM 719 C CA . PRO A 1 91 ? -20.746 7.068 15.558 1.00 70.12 91 PRO A CA 1
ATOM 720 C C . PRO A 1 91 ? -19.250 7.080 15.954 1.00 70.12 91 PRO A C 1
ATOM 722 O O . PRO A 1 91 ? -18.697 8.114 16.321 1.00 70.12 91 PRO A O 1
ATOM 725 N N . HIS A 1 92 ? -18.563 5.936 15.941 1.00 68.06 92 HIS A N 1
ATOM 726 C CA . HIS A 1 92 ? -17.308 5.749 16.691 1.00 68.06 92 HIS A CA 1
ATOM 727 C C . HIS A 1 92 ? -16.099 6.577 16.192 1.00 68.06 92 HIS A C 1
ATOM 729 O O . HIS A 1 92 ? -15.095 6.652 16.895 1.00 68.06 92 HIS A O 1
ATOM 735 N N . LEU A 1 93 ? -16.187 7.213 15.017 1.00 69.69 93 LEU A N 1
ATOM 736 C CA . LEU A 1 93 ? -15.178 8.131 14.455 1.00 69.69 93 LEU A CA 1
ATOM 737 C C . LEU A 1 93 ? -15.768 9.501 14.065 1.00 69.69 93 LEU A C 1
ATOM 739 O O . LEU A 1 93 ? -15.223 10.194 13.213 1.00 69.69 93 LEU A O 1
ATOM 743 N N . GLU A 1 94 ? -16.898 9.897 14.650 1.00 68.25 94 GLU A N 1
ATOM 744 C CA . GLU A 1 94 ? -17.593 11.140 14.275 1.00 68.25 94 GLU A CA 1
ATOM 745 C C . GLU A 1 94 ? -16.829 12.412 14.643 1.00 68.25 94 GLU A C 1
ATOM 747 O O . GLU A 1 94 ? -16.915 13.426 13.948 1.00 68.25 94 GLU A O 1
ATOM 752 N N . THR A 1 95 ? -16.065 12.393 15.738 1.00 78.31 95 THR A N 1
ATOM 753 C CA . THR A 1 95 ? -15.334 13.592 16.148 1.00 78.31 95 THR A CA 1
ATOM 754 C C . THR A 1 95 ? -14.174 13.835 15.185 1.00 78.31 95 THR A C 1
ATOM 756 O O . THR A 1 95 ? -13.347 12.950 14.958 1.00 78.31 95 THR A O 1
ATOM 759 N N . ARG A 1 96 ? -14.073 15.057 14.637 1.00 77.31 96 ARG A N 1
ATOM 760 C CA . ARG A 1 96 ? -12.959 15.445 13.746 1.00 77.31 96 ARG A CA 1
ATOM 761 C C . ARG A 1 96 ? -11.599 15.117 14.366 1.00 77.31 96 ARG A C 1
ATOM 763 O O . ARG A 1 96 ? -10.731 14.578 13.688 1.00 77.31 96 ARG A O 1
ATOM 770 N N . THR A 1 97 ? -11.446 15.378 15.664 1.00 82.38 97 THR A N 1
ATOM 771 C CA . THR A 1 97 ? -10.222 15.081 16.417 1.00 82.38 97 THR A CA 1
ATOM 772 C C . THR A 1 97 ? -9.986 13.578 16.568 1.00 82.38 97 THR A C 1
ATOM 774 O O . THR A 1 97 ? -8.871 13.117 16.344 1.00 82.38 97 THR A O 1
ATOM 777 N N . GLY A 1 98 ? -11.019 12.795 16.899 1.00 81.75 98 GLY A N 1
ATOM 778 C CA . GLY A 1 98 ? -10.896 11.344 17.053 1.00 81.75 98 GLY A CA 1
ATOM 779 C C . GLY A 1 98 ? -10.552 10.651 15.737 1.00 81.75 98 GLY A C 1
ATOM 780 O O . GLY A 1 98 ? -9.624 9.848 15.695 1.00 81.75 98 GLY A O 1
ATOM 781 N N . ARG A 1 99 ? -11.232 11.019 14.643 1.00 84.50 99 ARG A N 1
ATOM 782 C CA . ARG A 1 99 ? -10.936 10.516 13.294 1.00 84.50 99 ARG A CA 1
ATOM 783 C C . ARG A 1 99 ? -9.499 10.812 12.888 1.00 84.50 99 ARG A C 1
ATOM 785 O O . ARG A 1 99 ? -8.795 9.894 12.483 1.00 84.50 99 ARG A O 1
ATOM 792 N N . PHE A 1 100 ? -9.058 12.061 13.044 1.00 88.12 100 PHE A N 1
ATOM 793 C CA . PHE A 1 100 ? -7.694 12.462 12.707 1.00 88.12 100 PHE A CA 1
ATOM 794 C C . PHE A 1 100 ? -6.653 11.649 13.488 1.00 88.12 100 PHE A C 1
ATOM 796 O O . PHE A 1 100 ? -5.751 11.067 12.892 1.00 88.12 100 PHE A O 1
ATOM 803 N N . VAL A 1 101 ? -6.812 11.536 14.811 1.00 90.19 101 VAL A N 1
ATOM 804 C CA . VAL A 1 101 ? -5.870 10.791 15.660 1.00 90.19 101 VAL A CA 1
ATOM 805 C C . VAL A 1 101 ? -5.828 9.308 15.290 1.00 90.19 101 VAL A C 1
ATOM 807 O O . VAL A 1 101 ? -4.744 8.739 15.193 1.00 90.19 101 VAL A O 1
ATOM 810 N N . VAL A 1 102 ? -6.977 8.668 15.052 1.00 90.25 102 VAL A N 1
ATOM 811 C CA . VAL A 1 102 ? -7.012 7.244 14.678 1.00 90.25 102 VAL A CA 1
ATOM 812 C C . VAL A 1 102 ? -6.385 7.015 13.300 1.00 90.25 102 VAL A C 1
ATOM 814 O O . VAL A 1 102 ? -5.626 6.058 13.144 1.00 90.25 102 VAL A O 1
ATOM 817 N N . VAL A 1 103 ? -6.632 7.898 12.325 1.00 92.88 103 VAL A N 1
ATOM 818 C CA . VAL A 1 103 ? -5.977 7.837 11.007 1.00 92.88 103 VAL A CA 1
ATOM 819 C C . VAL A 1 103 ? -4.460 7.946 11.154 1.00 92.88 103 VAL A C 1
ATOM 821 O O . VAL A 1 103 ? -3.744 7.103 10.613 1.00 92.88 103 VAL A O 1
ATOM 824 N N . GLU A 1 104 ? -3.958 8.915 11.923 1.00 94.38 104 GLU A N 1
ATOM 825 C CA . GLU A 1 104 ? -2.516 9.074 12.151 1.00 94.38 104 GLU A CA 1
ATOM 826 C C . GLU A 1 104 ? -1.911 7.854 12.846 1.00 94.38 104 GLU A C 1
ATOM 828 O O . GLU A 1 104 ? -0.872 7.344 12.422 1.00 94.38 104 GLU A O 1
ATOM 833 N N . LEU A 1 105 ? -2.577 7.341 13.884 1.00 94.31 105 LEU A N 1
ATOM 834 C CA . LEU A 1 105 ? -2.100 6.179 14.627 1.00 94.31 105 LEU A CA 1
ATOM 835 C C . LEU A 1 105 ? -1.992 4.949 13.731 1.00 94.31 105 LEU A C 1
ATOM 837 O O . LEU A 1 105 ? -0.955 4.287 13.738 1.00 94.31 105 LEU A O 1
ATOM 841 N N . VAL A 1 106 ? -3.026 4.649 12.948 1.00 93.56 106 VAL A N 1
ATOM 842 C CA . VAL A 1 106 ? -3.020 3.489 12.050 1.00 93.56 106 VAL A CA 1
ATOM 843 C C . VAL A 1 106 ? -2.024 3.694 10.906 1.00 93.56 106 VAL A C 1
ATOM 845 O O . VAL A 1 106 ? -1.295 2.765 10.560 1.00 93.56 106 VAL A O 1
ATOM 848 N N . THR A 1 107 ? -1.918 4.904 10.357 1.00 95.19 107 THR A N 1
ATOM 849 C CA . THR A 1 107 ? -0.966 5.206 9.278 1.00 95.19 107 THR A CA 1
ATOM 850 C C . THR A 1 107 ? 0.476 5.002 9.738 1.00 95.19 107 THR A C 1
ATOM 852 O O . THR A 1 107 ? 1.225 4.247 9.114 1.00 95.19 107 THR A O 1
ATOM 855 N N . CYS A 1 108 ? 0.861 5.636 10.846 1.00 94.25 108 CYS A N 1
ATOM 856 C CA . CYS A 1 108 ? 2.244 5.668 11.316 1.00 94.25 108 CYS A CA 1
ATOM 857 C C . CYS A 1 108 ? 2.676 4.379 12.022 1.00 94.25 108 CYS A C 1
ATOM 859 O O . CYS A 1 108 ? 3.838 3.998 11.902 1.00 94.25 108 CYS A O 1
ATOM 861 N N . ASN A 1 109 ? 1.772 3.699 12.738 1.00 95.94 109 ASN A N 1
ATOM 862 C CA . ASN A 1 109 ? 2.128 2.513 13.530 1.00 95.94 109 ASN A CA 1
ATOM 863 C C . ASN A 1 109 ? 1.805 1.185 12.841 1.00 95.94 109 ASN A C 1
ATOM 865 O O . ASN A 1 109 ? 2.353 0.159 13.236 1.00 95.94 109 ASN A O 1
ATOM 869 N N . VAL A 1 110 ? 0.928 1.176 11.831 1.00 94.19 110 VAL A N 1
ATOM 870 C CA . VAL A 1 110 ? 0.496 -0.067 11.175 1.00 94.19 110 VAL A CA 1
ATOM 871 C C . VAL A 1 110 ? 0.829 -0.050 9.692 1.00 94.19 110 VAL A C 1
ATOM 873 O O . VAL A 1 110 ? 1.630 -0.870 9.247 1.00 94.19 110 VAL A O 1
ATOM 876 N N . LEU A 1 111 ? 0.253 0.877 8.921 1.00 93.50 111 LEU A N 1
ATOM 877 C CA . LEU A 1 111 ? 0.323 0.807 7.462 1.00 93.50 111 LEU A CA 1
ATOM 878 C C . LEU A 1 111 ? 1.733 1.087 6.927 1.00 93.50 111 LEU A C 1
ATOM 880 O O . LEU A 1 111 ? 2.265 0.268 6.181 1.00 93.50 111 LEU A O 1
ATOM 884 N N . LEU A 1 112 ? 2.365 2.198 7.321 1.00 93.94 112 LEU A N 1
ATOM 885 C CA . LEU A 1 112 ? 3.718 2.532 6.857 1.00 93.94 112 LEU A CA 1
ATOM 886 C C . LEU A 1 112 ? 4.769 1.504 7.314 1.00 93.94 112 LEU A C 1
ATOM 888 O O . LEU A 1 112 ? 5.553 1.063 6.472 1.00 93.94 112 LEU A O 1
ATOM 892 N N . PRO A 1 113 ? 4.793 1.051 8.586 1.00 94.06 113 PRO A N 1
ATOM 893 C CA . PRO A 1 113 ? 5.688 -0.029 8.995 1.00 94.06 113 PRO A CA 1
ATOM 894 C C . PRO A 1 113 ? 5.448 -1.328 8.223 1.00 94.06 113 PRO A C 1
ATOM 896 O O . PRO A 1 113 ? 6.414 -1.981 7.835 1.00 94.06 113 PRO A O 1
ATOM 899 N N . ALA A 1 114 ? 4.189 -1.693 7.951 1.00 90.50 114 ALA A N 1
ATOM 900 C CA . ALA A 1 114 ? 3.873 -2.873 7.151 1.00 90.50 114 ALA A CA 1
ATOM 901 C C . ALA A 1 114 ? 4.382 -2.741 5.709 1.00 90.50 114 ALA A C 1
ATOM 903 O O . ALA A 1 114 ? 4.995 -3.677 5.206 1.00 90.50 114 ALA A O 1
ATOM 904 N N . ILE A 1 115 ? 4.188 -1.586 5.061 1.00 90.00 115 ILE A N 1
ATOM 905 C CA . ILE A 1 115 ? 4.709 -1.316 3.711 1.00 90.00 115 ILE A CA 1
ATOM 906 C C . ILE A 1 115 ? 6.234 -1.434 3.694 1.00 90.00 115 ILE A C 1
ATOM 908 O O . ILE A 1 115 ? 6.774 -2.159 2.863 1.00 90.00 115 ILE A O 1
ATOM 912 N N . ARG A 1 116 ? 6.929 -0.789 4.639 1.00 90.38 116 ARG A N 1
ATOM 913 C CA . ARG A 1 116 ? 8.396 -0.858 4.747 1.00 90.38 116 ARG A CA 1
ATOM 914 C C . ARG A 1 116 ? 8.885 -2.286 4.936 1.00 90.38 116 ARG A C 1
ATOM 916 O O . ARG A 1 116 ? 9.822 -2.699 4.269 1.00 90.38 116 ARG A O 1
ATOM 923 N N . LYS A 1 117 ? 8.212 -3.051 5.797 1.00 87.81 117 LYS A N 1
ATOM 924 C CA . LYS A 1 117 ? 8.534 -4.457 6.039 1.00 87.81 117 LYS A CA 1
ATOM 925 C C . LYS A 1 117 ? 8.299 -5.327 4.803 1.00 87.81 117 LYS A C 1
ATOM 927 O O . LYS A 1 117 ? 9.102 -6.198 4.519 1.00 87.81 117 LYS A O 1
ATOM 932 N N . MET A 1 118 ? 7.223 -5.087 4.055 1.00 83.50 118 MET A N 1
ATOM 933 C CA . MET A 1 118 ? 6.942 -5.808 2.808 1.00 83.50 118 MET A CA 1
ATOM 934 C C . MET A 1 118 ? 7.880 -5.418 1.662 1.00 83.50 118 MET A C 1
ATOM 936 O O . MET A 1 118 ? 8.033 -6.203 0.736 1.00 83.50 118 MET A O 1
ATOM 940 N N . ALA A 1 119 ? 8.469 -4.223 1.702 1.00 85.06 119 ALA A N 1
ATOM 941 C CA . ALA A 1 119 ? 9.453 -3.765 0.727 1.00 85.06 119 ALA A CA 1
ATOM 942 C C . ALA A 1 119 ? 10.881 -4.241 1.047 1.00 85.06 119 ALA A C 1
ATOM 944 O O . ALA A 1 119 ? 11.756 -4.150 0.188 1.00 85.06 119 ALA A O 1
ATOM 945 N N . ASP A 1 120 ? 11.115 -4.734 2.264 1.00 88.12 120 ASP A N 1
ATOM 946 C CA . ASP A 1 120 ? 12.406 -5.257 2.693 1.00 88.12 120 ASP A CA 1
ATOM 947 C C . ASP A 1 120 ? 12.683 -6.612 2.006 1.00 88.12 120 ASP A C 1
ATOM 949 O O . ASP A 1 120 ? 11.951 -7.584 2.245 1.00 88.12 120 ASP A O 1
ATOM 953 N N . PRO A 1 121 ? 13.720 -6.707 1.150 1.00 85.12 121 PRO A N 1
ATOM 954 C CA . PRO A 1 121 ? 14.046 -7.942 0.447 1.00 85.12 121 PRO A CA 1
ATOM 955 C C . PRO A 1 121 ? 14.378 -9.092 1.404 1.00 85.12 121 PRO A C 1
ATOM 957 O O . PRO A 1 121 ? 14.040 -10.238 1.100 1.00 85.12 121 PRO A O 1
ATOM 960 N N . ASP A 1 122 ? 14.966 -8.814 2.569 1.00 86.75 122 ASP A N 1
ATOM 961 C CA . ASP A 1 122 ? 15.295 -9.846 3.552 1.00 86.75 122 ASP A CA 1
ATOM 962 C C . ASP A 1 122 ? 14.024 -10.421 4.168 1.00 86.75 122 ASP A C 1
ATOM 964 O O . ASP A 1 122 ? 13.891 -11.638 4.321 1.00 86.75 122 ASP A O 1
ATOM 968 N N . TRP A 1 123 ? 13.038 -9.568 4.450 1.00 83.75 123 TRP A N 1
ATOM 969 C CA . TRP A 1 123 ? 11.749 -10.027 4.952 1.00 83.75 123 TRP A CA 1
ATOM 970 C C . TRP A 1 123 ? 10.975 -10.839 3.909 1.00 83.75 123 TRP A C 1
ATOM 972 O O . TRP A 1 123 ? 10.422 -11.889 4.244 1.00 83.75 123 TRP A O 1
ATOM 982 N N . ILE A 1 124 ? 10.973 -10.403 2.643 1.00 80.88 124 ILE A N 1
ATOM 983 C CA . ILE A 1 124 ? 10.367 -11.164 1.538 1.00 80.88 124 ILE A CA 1
ATOM 984 C C . ILE A 1 124 ? 11.015 -12.544 1.443 1.00 80.88 124 ILE A C 1
ATOM 986 O O . ILE A 1 124 ? 10.306 -13.554 1.415 1.00 80.88 124 ILE A O 1
ATOM 990 N N . ASN A 1 125 ? 12.349 -12.591 1.436 1.00 80.31 125 ASN A N 1
ATOM 991 C CA . ASN A 1 125 ? 13.098 -13.836 1.385 1.00 80.31 125 ASN A CA 1
ATOM 992 C C . ASN A 1 125 ? 12.697 -14.730 2.559 1.00 80.31 125 ASN A C 1
ATOM 994 O O . ASN A 1 125 ? 12.249 -15.853 2.336 1.00 80.31 125 ASN A O 1
ATOM 998 N N . LEU A 1 126 ? 12.757 -14.235 3.797 1.00 82.12 126 LEU A N 1
ATOM 999 C CA . LEU A 1 126 ? 12.360 -14.991 4.987 1.00 82.12 126 LEU A CA 1
ATOM 1000 C C . LEU A 1 126 ? 10.928 -15.531 4.898 1.00 82.12 126 LEU A C 1
ATOM 1002 O O . LEU A 1 126 ? 10.686 -16.665 5.298 1.00 82.12 126 LEU A O 1
ATOM 1006 N N . CYS A 1 127 ? 9.976 -14.774 4.350 1.00 73.75 127 CYS A N 1
ATOM 1007 C CA . CYS A 1 127 ? 8.609 -15.253 4.152 1.00 73.75 127 CYS A CA 1
ATOM 1008 C C . CYS A 1 127 ? 8.499 -16.374 3.109 1.00 73.75 127 CYS A C 1
ATOM 1010 O O . CYS A 1 127 ? 7.678 -17.280 3.278 1.00 73.75 127 CYS A O 1
ATOM 1012 N N . VAL A 1 128 ? 9.303 -16.329 2.045 1.00 70.19 128 VAL A N 1
ATOM 1013 C CA . VAL A 1 128 ? 9.375 -17.397 1.038 1.00 70.19 128 VAL A CA 1
ATOM 1014 C C . VAL A 1 128 ? 10.035 -18.645 1.632 1.00 70.19 128 VAL A C 1
ATOM 1016 O O . VAL A 1 128 ? 9.474 -19.733 1.522 1.00 70.19 128 VAL A O 1
ATOM 1019 N N . TRP A 1 129 ? 11.158 -18.488 2.338 1.00 62.59 129 TRP A N 1
ATOM 1020 C CA . TRP A 1 129 ? 11.866 -19.590 2.999 1.00 62.59 129 TRP A CA 1
ATOM 1021 C C . TRP A 1 129 ? 11.035 -20.224 4.124 1.00 62.59 129 TRP A C 1
ATOM 1023 O O . TRP A 1 129 ? 10.948 -21.446 4.202 1.00 62.59 129 TRP A O 1
ATOM 1033 N N . ALA A 1 130 ? 10.343 -19.429 4.946 1.00 58.62 130 ALA A N 1
ATOM 1034 C CA . ALA A 1 130 ? 9.477 -19.934 6.016 1.00 58.62 130 ALA A CA 1
ATOM 1035 C C . ALA A 1 130 ? 8.266 -20.721 5.485 1.00 58.62 130 ALA A C 1
ATOM 1037 O O . ALA A 1 130 ? 7.789 -21.640 6.148 1.00 58.62 130 ALA A O 1
ATOM 1038 N N . ARG A 1 131 ? 7.786 -20.407 4.272 1.00 52.31 131 ARG A N 1
ATOM 1039 C CA . ARG A 1 131 ? 6.767 -21.207 3.569 1.00 52.31 131 ARG A CA 1
ATOM 1040 C C . ARG A 1 131 ? 7.312 -22.506 2.971 1.00 52.31 131 ARG A C 1
ATOM 1042 O O . ARG A 1 131 ? 6.511 -23.383 2.678 1.00 52.31 131 ARG A O 1
ATOM 1049 N N . GLY A 1 132 ? 8.631 -22.659 2.844 1.00 47.25 132 GLY A N 1
ATOM 1050 C CA . GLY A 1 132 ? 9.275 -23.938 2.525 1.00 47.25 132 GLY A CA 1
ATOM 1051 C C . GLY A 1 132 ? 9.271 -24.939 3.689 1.00 47.25 132 GLY A C 1
ATOM 1052 O O . GLY A 1 132 ? 9.455 -26.128 3.458 1.00 47.25 132 GLY A O 1
ATOM 1053 N N . SER A 1 133 ? 9.013 -24.476 4.920 1.00 45.22 133 SER A N 1
ATOM 1054 C CA . SER A 1 133 ? 8.962 -25.308 6.136 1.00 45.22 133 SER A CA 1
ATOM 1055 C C . SER A 1 133 ? 7.540 -25.619 6.621 1.00 45.22 133 SER A C 1
ATOM 1057 O O . SER A 1 133 ? 7.374 -26.289 7.638 1.00 45.22 133 SER A O 1
ATOM 1059 N N . ILE A 1 134 ? 6.508 -25.148 5.914 1.00 44.12 134 ILE A N 1
ATOM 1060 C CA . ILE A 1 134 ? 5.122 -25.584 6.114 1.00 44.12 134 ILE A CA 1
ATOM 1061 C C . ILE A 1 134 ? 4.800 -26.508 4.940 1.00 44.12 134 ILE A C 1
ATOM 1063 O O . ILE A 1 134 ? 4.277 -26.081 3.911 1.00 44.12 134 ILE A O 1
ATOM 1067 N N . CYS A 1 135 ? 5.224 -27.764 5.088 1.00 37.34 135 CYS A N 1
ATOM 1068 C CA . CYS A 1 135 ? 4.847 -28.865 4.213 1.00 37.34 135 CYS A CA 1
ATOM 1069 C C . CYS A 1 135 ? 3.320 -29.018 4.145 1.00 37.34 135 CYS A C 1
ATOM 1071 O O . CYS A 1 135 ? 2.605 -28.684 5.093 1.00 37.34 135 CYS A O 1
ATOM 1073 N N . TRP A 1 136 ? 2.875 -29.556 3.008 1.00 39.81 136 TRP A N 1
ATOM 1074 C CA . TRP A 1 136 ? 1.652 -30.348 2.888 1.00 39.81 136 TRP A CA 1
ATOM 1075 C C . TRP A 1 136 ? 1.446 -31.293 4.075 1.00 39.81 136 TRP A C 1
ATOM 1077 O O . TRP A 1 136 ? 2.462 -31.842 4.565 1.00 39.81 136 TRP A O 1
#

Radius of gyration: 19.76 Å; chains: 1; bounding box: 46×46×52 Å

Sequence (136 aa):
MMGLATELRRRMGRVDRHSLARRLLLLCGHHLQSYLQAREALGADPKGNRTLWQEYSRLTGPHPALRSPTAEVSYARAAVEELLQALVPWPHLETRTGRFVVVELVTCNVLLPAIRKMADPDWINLCVWARGSICW

Organism: NCBI:txid372326

InterPro domains:
  IPR003114 Phox-associated domain [PF02194] (4-128)
  IPR003114 Phox-associated domain [PS51207] (1-134)
  IPR003114 Phox-associated domain [SM00313] (1-135)

Secondary structure (DSSP, 8-state):
-HHHHHHHHHHHHTS-HHHHHHHHHHHHHHHHHHHHHHHHHHHT-TT--S-HHHHHHHHH---GGGS-HHHHHHHHHHHHHHHHHHHSPTTTT-SHHHHHHHHHHHIIIIIHHHHHHHH-HHHHHHHHHHHTTS--

pLDDT: mean 83.17, std 11.96, range [37.34, 95.94]

Foldseek 3Di:
DVVQVVQLVVLVVPPPPVVVVVVVVVVVVVLVVLLVVLVVVCVVDPVNPDDSCRSSCVRPNDDQLPPDVVSVLVVLLVVLLVVCVSRGDPPQCVDPVSVVVVSCCCSVPPVVVVVVLCPDPVNVVVVVVVVVVPDD